Protein AF-J7LKC9-F1 (afdb_monomer_lite)

Structure (mmCIF, N/CA/C/O backbone):
data_AF-J7LKC9-F1
#
_entry.id   AF-J7LKC9-F1
#
loop_
_atom_site.group_PDB
_atom_site.id
_atom_site.type_symbol
_atom_site.label_atom_id
_atom_site.label_alt_id
_atom_site.label_comp_id
_atom_site.label_asym_id
_atom_site.label_entity_id
_atom_site.label_seq_id
_atom_site.pdbx_PDB_ins_code
_atom_site.Cartn_x
_atom_site.Cartn_y
_atom_site.Cartn_z
_atom_site.occupancy
_atom_site.B_iso_or_equiv
_atom_site.auth_seq_id
_atom_site.auth_comp_id
_atom_site.auth_asym_id
_atom_site.auth_atom_id
_atom_site.pdbx_PDB_model_num
ATOM 1 N N . MET A 1 1 ? 19.656 -9.061 -19.225 1.00 41.44 1 MET A N 1
ATOM 2 C CA . MET A 1 1 ? 19.544 -8.091 -18.118 1.00 41.44 1 MET A CA 1
ATOM 3 C C . MET A 1 1 ? 18.098 -8.109 -17.669 1.00 41.44 1 MET A C 1
ATOM 5 O O . MET A 1 1 ? 17.237 -7.670 -18.417 1.00 41.44 1 MET A O 1
ATOM 9 N N . SER A 1 2 ? 17.828 -8.750 -16.537 1.00 44.84 2 SER A N 1
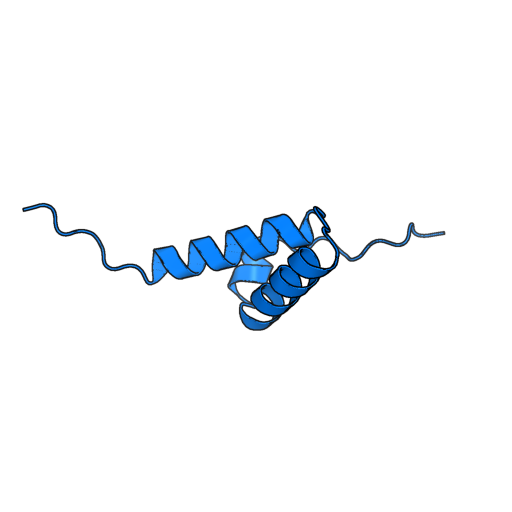ATOM 10 C CA . SER A 1 2 ? 16.537 -8.719 -15.846 1.00 44.84 2 SER A CA 1
ATOM 11 C C . SER A 1 2 ? 16.152 -7.257 -15.615 1.00 44.84 2 SER A C 1
ATOM 13 O O . SER A 1 2 ? 16.870 -6.542 -14.923 1.00 44.84 2 SER A O 1
ATOM 15 N N . GLY A 1 3 ? 15.098 -6.794 -16.291 1.00 48.22 3 GLY A N 1
ATOM 16 C CA . GLY A 1 3 ? 14.652 -5.403 -16.233 1.00 48.22 3 GLY A CA 1
ATOM 17 C C . GLY A 1 3 ? 14.371 -4.986 -14.791 1.00 48.22 3 GLY A C 1
ATOM 18 O O . GLY A 1 3 ? 13.595 -5.639 -14.100 1.00 48.22 3 GLY A O 1
ATOM 19 N N . CYS A 1 4 ? 15.055 -3.934 -14.345 1.00 62.06 4 CYS A N 1
ATOM 20 C CA . CYS A 1 4 ? 15.031 -3.392 -12.991 1.00 62.06 4 CYS A CA 1
ATOM 21 C C . CYS A 1 4 ? 13.649 -2.840 -12.606 1.00 62.06 4 CYS A C 1
ATOM 23 O O . CYS A 1 4 ? 13.370 -1.664 -12.827 1.00 62.06 4 CYS A O 1
ATOM 25 N N . GLY A 1 5 ? 12.811 -3.673 -11.996 1.00 66.31 5 GLY A N 1
ATOM 26 C CA . GLY A 1 5 ? 11.616 -3.249 -11.272 1.00 66.31 5 GLY A CA 1
ATOM 27 C C . GLY A 1 5 ? 11.546 -3.943 -9.917 1.00 66.31 5 GLY A C 1
ATOM 28 O O . GLY A 1 5 ? 11.999 -5.081 -9.782 1.00 66.31 5 GLY A O 1
ATOM 29 N N . GLU A 1 6 ? 11.001 -3.254 -8.913 1.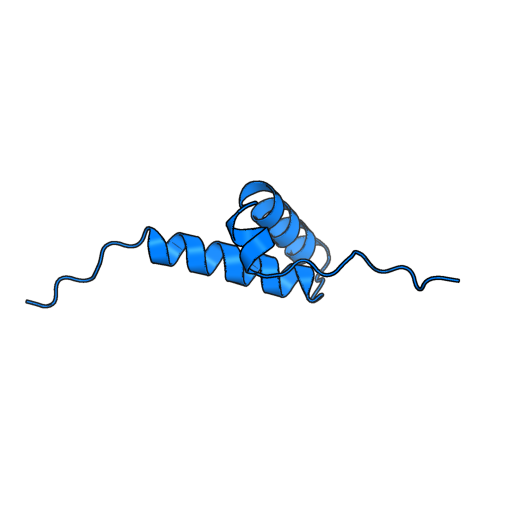00 82.00 6 GLU A N 1
ATOM 30 C CA . GLU A 1 6 ? 10.571 -3.903 -7.672 1.00 82.00 6 GLU A CA 1
ATOM 31 C C . GLU A 1 6 ? 9.573 -5.020 -8.020 1.00 82.00 6 GLU A C 1
ATOM 33 O O . GLU A 1 6 ? 8.730 -4.860 -8.905 1.00 82.00 6 GLU A O 1
ATOM 38 N N . GLU A 1 7 ? 9.668 -6.161 -7.338 1.00 90.56 7 GLU A N 1
ATOM 39 C CA . GLU A 1 7 ? 8.672 -7.221 -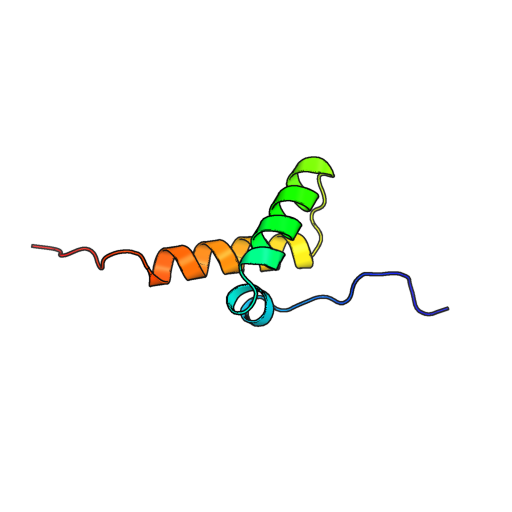7.475 1.00 90.56 7 GLU A CA 1
ATOM 40 C C . GLU A 1 7 ? 7.282 -6.670 -7.119 1.00 90.56 7 GLU A C 1
ATOM 42 O O . GLU A 1 7 ? 7.099 -6.028 -6.081 1.00 90.56 7 GLU A O 1
ATOM 47 N N . ILE A 1 8 ? 6.290 -6.926 -7.975 1.00 94.31 8 ILE A N 1
ATOM 48 C CA . ILE A 1 8 ? 4.920 -6.475 -7.730 1.00 94.31 8 ILE A CA 1
ATOM 49 C C . ILE A 1 8 ? 4.302 -7.361 -6.650 1.00 94.31 8 ILE A C 1
ATOM 51 O O . ILE A 1 8 ? 4.006 -8.535 -6.874 1.00 94.31 8 ILE A O 1
ATOM 55 N N . LYS A 1 9 ? 4.069 -6.783 -5.475 1.00 96.94 9 LYS A N 1
ATOM 56 C CA . LYS A 1 9 ? 3.391 -7.435 -4.355 1.00 96.94 9 LYS A CA 1
ATOM 57 C C . LYS A 1 9 ? 1.881 -7.285 -4.504 1.00 96.94 9 LYS A C 1
ATOM 59 O O . LYS A 1 9 ? 1.372 -6.215 -4.850 1.00 96.94 9 LYS A O 1
ATOM 64 N N . THR A 1 10 ? 1.152 -8.368 -4.246 1.00 97.75 10 THR A N 1
ATOM 65 C CA . THR A 1 10 ? -0.313 -8.402 -4.344 1.00 97.75 10 THR A CA 1
ATOM 66 C C . THR A 1 10 ? -0.967 -7.620 -3.208 1.00 97.75 10 THR A C 1
ATOM 68 O O . THR A 1 10 ? -0.370 -7.407 -2.154 1.00 97.75 10 THR A O 1
ATOM 71 N N . VAL A 1 11 ? -2.231 -7.229 -3.389 1.00 97.19 11 VAL A N 1
ATOM 72 C CA . VAL A 1 11 ? -3.025 -6.566 -2.338 1.00 97.19 11 VAL A CA 1
ATOM 73 C C . VAL A 1 11 ? -3.051 -7.389 -1.046 1.00 97.19 11 VAL A C 1
ATOM 75 O O . VAL A 1 11 ? -2.908 -6.820 0.030 1.00 97.19 11 VAL A O 1
ATOM 78 N N . ASP A 1 12 ? -3.202 -8.713 -1.128 1.00 97.25 12 ASP A N 1
ATOM 79 C CA . ASP A 1 12 ? -3.251 -9.563 0.067 1.00 97.25 12 ASP A CA 1
ATOM 80 C C . ASP A 1 12 ? -1.913 -9.637 0.803 1.00 97.25 12 ASP A C 1
ATOM 82 O O . ASP A 1 12 ? -1.906 -9.694 2.030 1.00 97.25 12 ASP A O 1
ATOM 86 N N . TRP A 1 13 ? -0.786 -9.567 0.088 1.00 97.75 13 TRP A N 1
ATOM 87 C CA . TRP A 1 13 ? 0.515 -9.432 0.739 1.00 97.75 13 TRP A CA 1
ATOM 88 C C . TRP A 1 13 ? 0.554 -8.144 1.570 1.00 97.75 13 TRP A C 1
ATOM 90 O O . TRP A 1 13 ? 0.762 -8.198 2.776 1.00 97.75 13 TRP A O 1
ATOM 100 N N . TRP A 1 14 ? 0.210 -7.001 0.972 1.00 97.94 14 TRP A N 1
ATOM 101 C CA . TRP A 1 14 ? 0.173 -5.714 1.678 1.00 97.94 14 TRP A CA 1
ATOM 102 C C . TRP A 1 14 ? -0.823 -5.676 2.847 1.00 97.94 14 TRP A C 1
ATOM 104 O O . TRP A 1 14 ? -0.584 -4.979 3.828 1.00 97.94 14 TRP A O 1
ATOM 114 N N . ARG A 1 15 ? -1.933 -6.423 2.787 1.00 96.00 15 ARG A N 1
ATOM 115 C CA . ARG A 1 15 ? -2.892 -6.507 3.906 1.00 96.00 15 ARG A CA 1
ATOM 116 C C . ARG A 1 15 ? -2.297 -7.192 5.131 1.00 96.00 15 ARG A C 1
ATOM 118 O O . ARG A 1 15 ? -2.615 -6.783 6.244 1.00 96.00 15 ARG A O 1
ATOM 125 N N . ASN A 1 16 ? -1.439 -8.187 4.910 1.00 96.25 16 ASN A N 1
ATOM 126 C CA . ASN A 1 16 ? -0.702 -8.894 5.960 1.00 96.25 16 ASN A CA 1
ATOM 127 C C . ASN A 1 16 ? 0.575 -8.153 6.400 1.00 96.25 16 ASN A C 1
ATOM 129 O O . ASN A 1 16 ? 1.182 -8.539 7.393 1.00 96.25 16 ASN A O 1
ATOM 133 N N . HIS A 1 17 ? 0.953 -7.093 5.681 1.00 97.38 17 HIS A N 1
ATOM 134 C CA . HIS A 1 17 ? 2.140 -6.265 5.905 1.00 97.38 17 HIS A CA 1
ATOM 135 C C . HIS A 1 17 ? 1.750 -4.772 5.989 1.00 97.38 17 HIS A C 1
ATOM 137 O O . HIS A 1 17 ? 2.103 -3.973 5.112 1.00 97.38 17 HIS A O 1
ATOM 143 N N . PRO A 1 18 ? 0.931 -4.377 6.988 1.00 94.88 18 PRO A N 1
ATOM 144 C CA . PRO A 1 18 ? 0.342 -3.042 7.039 1.00 94.88 18 PRO A CA 1
ATOM 145 C C . PRO A 1 18 ? 1.373 -1.932 7.278 1.00 94.88 18 PRO A C 1
ATOM 147 O O . PRO A 1 18 ? 1.197 -0.832 6.757 1.00 94.88 18 PRO A O 1
ATOM 150 N N . GLU A 1 19 ? 2.452 -2.195 8.018 1.00 96.75 19 GLU A N 1
ATOM 151 C CA . GLU A 1 19 ? 3.520 -1.213 8.253 1.00 96.75 19 GLU A CA 1
ATOM 152 C C . GLU A 1 19 ? 4.278 -0.906 6.956 1.00 96.75 19 GLU A C 1
ATOM 154 O O . GLU A 1 19 ? 4.477 0.259 6.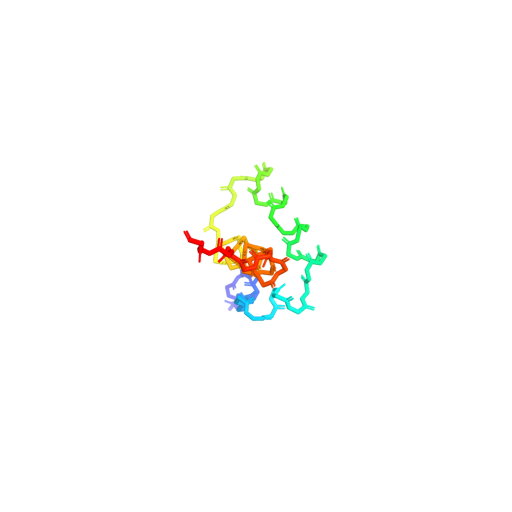594 1.00 96.75 19 GLU A O 1
ATOM 159 N N . GLU A 1 20 ? 4.617 -1.945 6.192 1.00 97.50 20 GLU A N 1
ATOM 160 C CA . GLU A 1 20 ? 5.239 -1.812 4.880 1.00 97.50 20 GLU A CA 1
ATOM 161 C C . GLU A 1 20 ? 4.293 -1.127 3.889 1.00 97.50 20 GLU A C 1
ATOM 163 O O . GLU A 1 20 ? 4.729 -0.281 3.107 1.00 97.50 20 GLU A O 1
ATOM 168 N N . ALA A 1 21 ? 2.991 -1.428 3.943 1.00 97.19 21 ALA A N 1
ATOM 169 C CA . ALA A 1 21 ? 1.989 -0.762 3.114 1.00 97.19 21 ALA A CA 1
ATOM 170 C C . ALA A 1 21 ? 1.887 0.741 3.422 1.00 97.19 21 ALA A C 1
ATOM 172 O O . ALA A 1 21 ? 1.794 1.545 2.491 1.00 97.19 21 ALA A O 1
ATOM 173 N N . ILE A 1 22 ? 1.937 1.139 4.700 1.00 97.31 22 ILE A N 1
ATOM 174 C CA . ILE A 1 22 ? 1.971 2.555 5.108 1.00 97.31 22 ILE A CA 1
ATOM 175 C C . ILE A 1 22 ? 3.222 3.226 4.545 1.00 97.31 22 ILE A C 1
ATOM 177 O O . ILE A 1 22 ? 3.106 4.245 3.860 1.00 97.31 22 ILE A O 1
ATOM 181 N N . SER A 1 23 ? 4.395 2.628 4.769 1.00 97.44 23 SER A N 1
ATOM 182 C CA . SER A 1 23 ? 5.670 3.170 4.294 1.00 97.44 23 SER A CA 1
ATOM 183 C C . SER A 1 23 ? 5.688 3.340 2.772 1.00 97.44 23 SER A C 1
ATOM 185 O O . SER A 1 23 ? 6.010 4.421 2.273 1.00 97.44 23 SER A O 1
ATOM 187 N N . LYS A 1 24 ? 5.234 2.323 2.025 1.00 96.56 24 LYS A N 1
ATOM 188 C CA . LYS A 1 24 ? 5.137 2.384 0.562 1.00 96.56 24 LYS A CA 1
ATOM 189 C C . LYS A 1 24 ? 4.181 3.489 0.117 1.00 96.56 24 LYS A C 1
ATOM 191 O O . LYS A 1 24 ? 4.534 4.284 -0.742 1.00 96.56 24 LYS A O 1
ATOM 196 N N . VAL A 1 25 ? 2.995 3.616 0.718 1.00 96.81 25 VAL A N 1
ATOM 197 C CA . VAL A 1 25 ? 2.049 4.691 0.361 1.00 96.81 25 VAL A CA 1
ATOM 198 C C . VAL A 1 25 ? 2.626 6.085 0.640 1.00 96.81 25 VAL A C 1
ATOM 200 O O . VAL A 1 25 ? 2.364 7.013 -0.129 1.00 96.81 25 VAL A O 1
ATOM 203 N N . GLU A 1 26 ? 3.404 6.267 1.707 1.00 97.25 26 GLU A N 1
ATOM 204 C CA . GLU A 1 26 ? 4.108 7.528 1.970 1.00 97.25 26 GLU A CA 1
ATOM 205 C C . GLU A 1 26 ? 5.205 7.818 0.943 1.00 97.25 26 GLU A C 1
ATOM 207 O O . GLU A 1 26 ? 5.319 8.958 0.485 1.00 97.25 26 GLU A O 1
ATOM 212 N N . GLU A 1 27 ? 5.981 6.804 0.562 1.00 95.75 27 GLU A N 1
ATOM 213 C CA . GLU A 1 27 ? 6.970 6.884 -0.516 1.00 95.75 27 GLU A CA 1
ATOM 214 C C . GLU A 1 27 ? 6.301 7.342 -1.820 1.00 95.75 27 GLU A C 1
ATOM 216 O O . GLU A 1 27 ? 6.706 8.356 -2.391 1.00 95.75 27 GLU A O 1
ATOM 221 N N . CYS A 1 28 ? 5.208 6.684 -2.218 1.00 95.56 28 CYS A N 1
ATOM 222 C CA . CYS A 1 28 ? 4.447 7.001 -3.429 1.00 95.56 28 CYS A CA 1
ATOM 223 C C . CYS A 1 28 ? 3.925 8.443 -3.441 1.00 95.56 28 CYS A C 1
ATOM 225 O O . CYS A 1 28 ? 3.946 9.112 -4.471 1.00 95.56 28 CYS A O 1
ATOM 227 N N . LYS A 1 29 ? 3.474 8.965 -2.291 1.00 94.81 29 LYS A N 1
ATOM 228 C CA . LYS A 1 29 ? 3.025 10.364 -2.178 1.00 94.81 29 LYS A CA 1
ATOM 229 C C . LYS A 1 29 ? 4.166 11.360 -2.376 1.00 94.81 29 LYS A C 1
ATOM 231 O O . LYS A 1 29 ? 3.934 12.423 -2.943 1.00 94.81 29 LYS A O 1
ATOM 236 N N . LYS A 1 30 ? 5.368 11.044 -1.884 1.00 96.06 30 LYS A N 1
ATOM 237 C CA . LYS A 1 30 ? 6.546 11.919 -1.986 1.00 96.06 30 LYS A CA 1
ATOM 238 C C . LYS A 1 30 ? 7.130 11.917 -3.397 1.00 96.06 30 LYS A C 1
ATOM 240 O O . LYS A 1 30 ? 7.523 12.971 -3.884 1.00 96.06 30 LYS A O 1
ATOM 245 N N . SER A 1 31 ? 7.190 10.751 -4.036 1.00 93.25 31 SER A N 1
ATOM 246 C CA . SER A 1 31 ? 7.752 10.593 -5.382 1.00 93.25 31 SER A CA 1
ATOM 247 C C . SER A 1 31 ? 6.757 10.911 -6.500 1.00 93.25 31 SER A C 1
ATOM 249 O O . SER A 1 31 ? 7.175 11.209 -7.616 1.00 93.25 31 SER A O 1
ATOM 251 N N . GLY A 1 32 ? 5.452 10.844 -6.218 1.00 92.38 32 GLY A N 1
ATOM 252 C CA . GLY A 1 32 ? 4.414 10.846 -7.247 1.00 92.38 32 GLY A CA 1
ATOM 253 C C . GLY A 1 32 ? 4.309 9.512 -7.996 1.00 92.38 32 GLY A C 1
ATOM 254 O O . GLY A 1 32 ? 3.716 9.476 -9.074 1.00 92.38 32 GLY A O 1
ATOM 255 N N . ASP A 1 33 ? 4.887 8.431 -7.457 1.00 91.19 33 ASP A N 1
ATOM 256 C CA . ASP A 1 33 ? 4.840 7.108 -8.076 1.00 91.19 33 ASP A CA 1
ATOM 257 C C . ASP A 1 33 ? 3.403 6.560 -8.130 1.00 91.19 33 ASP A C 1
ATOM 259 O O . ASP A 1 33 ? 2.633 6.606 -7.166 1.00 91.19 33 ASP A O 1
ATOM 263 N N . ALA A 1 34 ? 3.055 6.022 -9.295 1.00 91.25 34 ALA A N 1
ATOM 264 C CA . ALA A 1 34 ? 1.776 5.393 -9.596 1.00 91.25 34 ALA A CA 1
ATOM 265 C C . ALA A 1 34 ? 1.941 3.909 -9.973 1.00 91.25 34 ALA A C 1
ATOM 267 O O . ALA A 1 34 ? 1.081 3.344 -10.660 1.00 91.25 34 ALA A O 1
ATOM 268 N N . SER A 1 35 ? 3.039 3.283 -9.538 1.00 94.00 35 SER A N 1
ATOM 269 C CA . SER A 1 35 ? 3.318 1.860 -9.713 1.00 94.00 35 SER A CA 1
ATOM 270 C C . SER A 1 35 ? 2.217 0.969 -9.137 1.00 94.00 35 SER A C 1
ATOM 272 O O . SER A 1 35 ? 1.379 1.375 -8.321 1.00 94.00 35 SER A O 1
ATOM 274 N N . ASP A 1 36 ? 2.213 -0.293 -9.558 1.00 96.44 36 ASP A N 1
ATOM 275 C CA . ASP A 1 36 ? 1.231 -1.257 -9.068 1.00 96.44 36 ASP A CA 1
ATOM 276 C C . ASP A 1 36 ? 1.413 -1.545 -7.572 1.00 96.44 36 ASP A C 1
ATOM 278 O O . ASP A 1 36 ? 0.421 -1.740 -6.874 1.00 96.44 36 ASP A O 1
ATOM 282 N N . ASN A 1 37 ? 2.635 -1.437 -7.038 1.00 96.00 37 ASN A N 1
ATOM 283 C CA . ASN A 1 37 ? 2.872 -1.495 -5.594 1.00 96.00 37 ASN A CA 1
ATOM 284 C C . ASN A 1 37 ? 2.199 -0.329 -4.856 1.00 96.00 37 ASN A C 1
ATOM 286 O O . ASN A 1 37 ? 1.537 -0.562 -3.845 1.00 96.00 37 ASN A O 1
ATOM 290 N N . CYS A 1 38 ? 2.257 0.897 -5.388 1.00 96.81 38 CYS A N 1
ATOM 291 C CA . CYS A 1 38 ? 1.548 2.044 -4.813 1.00 96.81 38 CYS A CA 1
ATOM 292 C C . CYS A 1 38 ? 0.028 1.843 -4.779 1.00 96.81 38 CYS A C 1
ATOM 294 O O . CYS A 1 38 ? -0.628 2.125 -3.770 1.00 96.81 38 CYS A O 1
ATOM 296 N N . LYS A 1 39 ? -0.546 1.334 -5.877 1.00 97.62 39 LYS A N 1
ATOM 297 C CA . LYS A 1 39 ? -1.984 1.037 -5.958 1.00 97.62 39 LYS A CA 1
ATOM 298 C C . LYS A 1 39 ? -2.365 -0.069 -4.978 1.00 97.62 39 LYS A C 1
ATOM 300 O O . LYS A 1 39 ? -3.301 0.107 -4.198 1.00 97.62 39 LYS A O 1
ATOM 305 N N . ASN A 1 40 ? -1.616 -1.170 -4.975 1.00 97.94 40 ASN A N 1
ATOM 306 C CA . ASN A 1 40 ? -1.919 -2.343 -4.163 1.00 97.94 40 ASN A CA 1
ATOM 307 C C . ASN A 1 40 ? -1.796 -2.046 -2.664 1.00 97.94 40 ASN A C 1
ATOM 309 O O . ASN A 1 40 ? -2.702 -2.406 -1.910 1.00 97.94 40 ASN A O 1
ATOM 313 N N . ALA A 1 41 ? -0.748 -1.331 -2.243 1.00 97.62 41 ALA A N 1
ATOM 314 C CA . ALA A 1 41 ? -0.559 -0.911 -0.856 1.00 97.62 41 ALA A CA 1
ATOM 315 C C . ALA A 1 41 ? -1.698 0.009 -0.383 1.00 97.62 41 ALA A C 1
ATOM 317 O O . ALA A 1 41 ? -2.290 -0.213 0.674 1.00 97.62 41 ALA A O 1
ATOM 318 N N . LYS A 1 42 ? -2.098 0.992 -1.204 1.00 97.00 42 LYS A N 1
ATOM 319 C CA . LYS A 1 42 ? -3.231 1.877 -0.885 1.00 97.00 42 LYS A CA 1
ATOM 320 C C . LYS A 1 42 ? -4.548 1.106 -0.758 1.00 97.00 42 LYS A C 1
ATOM 322 O O . LYS A 1 42 ? -5.317 1.352 0.171 1.00 97.00 42 LYS A O 1
ATOM 327 N N . THR A 1 43 ? -4.816 0.170 -1.670 1.00 97.31 43 THR A N 1
ATOM 328 C CA . THR A 1 43 ? -6.013 -0.682 -1.615 1.00 97.31 43 THR A CA 1
ATOM 329 C C . THR A 1 43 ? -6.010 -1.590 -0.388 1.00 97.31 43 THR A C 1
ATOM 331 O O . THR A 1 43 ? -7.062 -1.775 0.223 1.00 97.31 43 THR A O 1
ATOM 334 N N . ALA A 1 44 ? -4.856 -2.139 -0.010 1.00 97.44 44 ALA A N 1
ATOM 335 C CA . ALA A 1 44 ? -4.719 -2.979 1.172 1.00 97.44 44 ALA A CA 1
ATOM 336 C C . ALA A 1 44 ? -5.066 -2.225 2.458 1.00 97.44 44 ALA A C 1
ATOM 338 O O . ALA A 1 44 ? -5.914 -2.688 3.219 1.00 97.44 44 ALA A O 1
ATOM 339 N N . LEU A 1 45 ? -4.508 -1.024 2.648 1.00 96.06 45 LEU A N 1
ATOM 340 C CA . LEU A 1 45 ? -4.819 -0.189 3.813 1.00 96.06 45 LEU A CA 1
ATOM 341 C C . LEU A 1 45 ? -6.304 0.174 3.884 1.00 96.06 45 LEU A C 1
ATOM 343 O O . LEU A 1 45 ? -6.913 0.071 4.946 1.00 96.06 45 LEU A O 1
ATOM 347 N N . TYR A 1 46 ? -6.913 0.535 2.752 1.00 94.88 46 TYR A N 1
ATOM 348 C CA . TYR A 1 46 ? -8.345 0.833 2.697 1.00 94.88 46 TYR A CA 1
ATOM 349 C C . TYR A 1 46 ? -9.222 -0.384 3.036 1.00 94.88 46 TYR A C 1
ATOM 351 O O . TYR A 1 46 ? -10.255 -0.249 3.690 1.00 94.88 46 TYR A O 1
ATOM 359 N N . LYS A 1 47 ? -8.826 -1.588 2.605 1.00 93.88 47 LYS A N 1
ATOM 360 C CA . LYS A 1 47 ? -9.536 -2.830 2.947 1.00 93.88 47 LYS A CA 1
ATOM 361 C C . LYS A 1 47 ? -9.413 -3.160 4.431 1.00 93.88 47 LYS A C 1
ATOM 363 O O . LYS A 1 47 ? -10.426 -3.505 5.027 1.00 93.88 47 LYS A O 1
ATOM 368 N N . ASN A 1 48 ? -8.227 -3.006 5.019 1.00 90.69 48 ASN A N 1
ATOM 369 C CA . ASN A 1 48 ? -8.028 -3.233 6.452 1.00 90.69 48 ASN A CA 1
ATOM 370 C C . ASN A 1 48 ? -8.904 -2.273 7.279 1.00 90.69 48 ASN A C 1
ATOM 372 O O . ASN A 1 48 ? -9.671 -2.724 8.120 1.00 90.69 48 ASN A O 1
ATOM 376 N N . GLN A 1 49 ? -8.930 -0.980 6.929 1.00 87.12 49 GLN A N 1
ATOM 377 C CA . GLN A 1 49 ? -9.809 0.003 7.581 1.00 87.12 49 GLN A CA 1
ATOM 378 C C . GLN A 1 49 ? -11.301 -0.349 7.495 1.00 87.12 49 GLN A C 1
ATOM 380 O O . GLN A 1 49 ? -12.043 -0.093 8.436 1.00 87.12 49 GLN A O 1
ATOM 385 N N . GLN A 1 50 ? -11.760 -0.919 6.376 1.00 84.12 50 GLN A N 1
ATOM 386 C CA . GLN A 1 50 ? -13.152 -1.360 6.236 1.00 84.12 50 GLN A CA 1
ATOM 387 C C . GLN A 1 50 ? -13.471 -2.627 7.026 1.00 84.12 50 GLN A C 1
ATOM 389 O O . GLN A 1 50 ? -14.608 -2.788 7.453 1.00 84.12 50 GLN A O 1
ATOM 394 N N . GLN A 1 51 ? -12.508 -3.532 7.207 1.00 75.81 51 GLN A N 1
ATOM 395 C CA . GLN A 1 51 ? -12.710 -4.702 8.064 1.00 75.81 51 GLN A C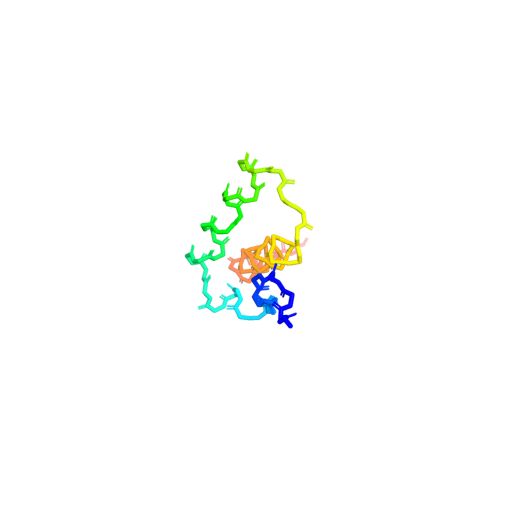A 1
ATOM 396 C C . GLN A 1 51 ? -12.873 -4.303 9.528 1.00 75.81 51 GLN A C 1
ATOM 398 O O . GLN A 1 51 ? -13.685 -4.901 10.228 1.00 75.81 51 GLN A O 1
ATOM 403 N N . ASP A 1 52 ? -12.140 -3.277 9.957 1.00 74.69 52 ASP A N 1
ATOM 404 C CA . ASP A 1 52 ? -12.228 -2.732 11.312 1.00 74.69 52 ASP A CA 1
ATOM 405 C C . ASP A 1 52 ? -13.404 -1.753 11.484 1.00 74.69 52 ASP A C 1
ATOM 407 O O . ASP A 1 52 ? -13.704 -1.320 12.599 1.00 74.69 52 ASP A O 1
ATOM 411 N N . ALA A 1 53 ? -14.082 -1.376 10.393 1.00 72.56 53 ALA A N 1
ATOM 412 C CA . ALA A 1 53 ? -15.193 -0.441 10.453 1.00 72.56 53 ALA A CA 1
ATOM 413 C C . ALA A 1 53 ? -16.414 -1.095 11.127 1.00 72.56 53 ALA A C 1
ATOM 415 O O . ALA A 1 53 ? -16.802 -2.211 10.767 1.00 72.56 53 ALA A O 1
ATOM 416 N N . PRO A 1 54 ? -17.074 -0.406 12.075 1.00 70.81 54 PRO A N 1
ATOM 417 C CA . PRO A 1 54 ? -18.300 -0.913 12.669 1.00 70.81 54 PRO A CA 1
ATOM 418 C C . PRO A 1 54 ? -19.373 -1.068 11.587 1.00 70.81 54 PRO A C 1
ATOM 420 O O . PRO A 1 54 ? -19.618 -0.147 10.805 1.00 70.81 54 PRO A O 1
ATOM 423 N N . VAL A 1 55 ? -20.025 -2.235 11.551 1.00 76.50 55 VAL A N 1
ATOM 424 C CA . VAL A 1 55 ? -21.147 -2.488 10.638 1.00 76.50 55 VAL A CA 1
ATOM 425 C C . VAL A 1 55 ? -22.245 -1.456 10.925 1.00 76.50 55 VAL A C 1
ATOM 427 O O . VAL A 1 55 ? -22.686 -1.366 12.076 1.00 76.50 55 VAL A O 1
ATOM 430 N N . PRO A 1 56 ? -22.700 -0.674 9.926 1.00 76.88 56 PRO A N 1
ATOM 431 C CA . PRO A 1 56 ? -23.784 0.275 10.130 1.00 76.88 56 PRO A CA 1
ATOM 432 C C . PRO A 1 56 ? -25.042 -0.461 10.598 1.00 76.88 56 PRO A C 1
ATOM 434 O O . PRO A 1 56 ? -25.576 -1.305 9.879 1.00 76.88 56 PRO A O 1
ATOM 437 N N . GLN A 1 57 ? -25.518 -0.147 11.803 1.00 73.12 57 GLN A N 1
ATOM 438 C CA . GLN A 1 57 ? -26.830 -0.602 12.254 1.00 73.12 57 GLN A CA 1
ATOM 439 C C . GLN A 1 57 ? -27.881 0.281 11.578 1.00 73.12 57 GLN A C 1
ATOM 441 O O . GLN A 1 57 ? -28.036 1.451 11.925 1.00 73.12 57 GLN A O 1
ATOM 446 N N . ILE A 1 58 ? -28.532 -0.261 10.549 1.00 77.38 58 ILE A N 1
ATOM 447 C CA . ILE A 1 58 ? -29.716 0.349 9.945 1.00 77.38 58 ILE A CA 1
ATOM 448 C C . ILE A 1 58 ? -30.919 0.014 10.834 1.00 77.38 58 ILE A C 1
ATOM 450 O O . ILE A 1 58 ? -31.298 -1.151 10.946 1.00 77.38 58 ILE A O 1
ATOM 454 N N . ASN A 1 59 ? -31.465 1.031 11.501 1.00 63.50 59 ASN A N 1
ATOM 455 C CA . ASN A 1 59 ? -32.672 0.932 12.324 1.00 63.50 59 ASN A 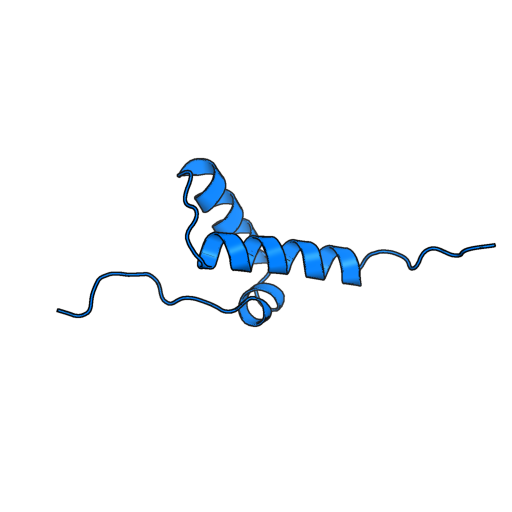CA 1
ATOM 456 C C . ASN A 1 59 ? -33.889 1.401 11.529 1.00 63.50 59 ASN A C 1
ATOM 458 O O . ASN A 1 59 ? -33.752 2.438 10.837 1.00 63.50 59 ASN A O 1
#

Secondary structure (DSSP, 8-state):
----------HHHHHH-HHHHHHHHHHHHHHT---HHHHHHHHHHHHHHHHSSPPP---

InterPro domains:
  IPR047937 EexN-like lipoprotein [NF033894] (2-47)

Sequence (59 aa):
MSGCGEEIKTVDWWRNHPEEAISKVEECKKSGDASDNCKNAKTALYKNQQQDAPVPQIN

Foldseek 3Di:
DPPDDDPQDALVRLLVVLVVLVVLCVVCVVVVDPDNSNVSSVVSNVVNVVVVDPDDDDD

pLDDT: mean 88.17, std 14.03, range [41.44, 97.94]

Radius of gyration: 14.26 Å; chains: 1; bounding box: 52×22×31 Å

Organism: NCBI:txid611